Protein 2IVY (pdb70)

Secondary structure (DSSP, 8-state):
-EEEEEEEEE--HHHHHHHHHHHHHTTPEEEETTEEEEEE-HHHHHHHHHHHHHHT-S---STT--EEEEEEEE-HHHHHT-------

CATH classification: 3.30.70.240

B-factor: mean 13.09, std 8.66, range [3.45, 54.32]

Nearest PDB structures (foldseek):
  2i8e-assembly1_A  TM=1.010E+00  e=2.409E-17  Saccharolobus solfataricus P2
  3exc-assembly1_X-2  TM=8.659E-01  e=1.542E-07  Saccharolobus solfataricus
  5zyf-assembly3_F  TM=7.743E-01  e=4.212E-05  Streptococcus pyogenes serotype M1
  4es2-assembly1_A-2  TM=7.104E-01  e=8.419E-05  Halalkalibacterium halodurans C-125
  1gmu-assembly3_C  TM=5.910E-01  e=1.837E-01  Klebsiella aerogenes

Solvent-accessible surface area: 6551 Å² total; per-residue (Å²): 104,125,13,23,48,0,84,2,43,7,50,54,93,97,5,34,78,92,0,13,96,36,0,158,160,64,56,12,90,123,74,99,125,18,23,2,16,6,73,2,68,72,72,99,43,135,63,0,74,53,13,8,128,115,10,25,128,147,164,121,154,90,138,103,42,116,71,101,39,92,50,58,72,29,76,91,76,96,28,166,113,126,150,124,156,57,239,162

Sequence (88 aa):
AMLYLIFYDITDDNLRNRVAEFLKKKGLDRIQYSSVFMGDLNSSRLKDVEAGLKIIGNRKKLQEDERFFILIVPITENQFRERIVIGYS

InterPro domains:
  IPR019199 Virulence-associated protein D / CRISPR associated protein Cas2 [PF09827] (3-82)
  IPR021127 CRISPR-associated endonuclease Cas2 [MF_01471] (3-100)
  IPR021127 CRISPR-associated endonuclease Cas2 [PTHR34405] (1-96)
  IPR021127 CRISPR-associated endonuclease Cas2 [TIGR01573] (3-97)
  IPR021127 CRISPR-associated endonuclease Cas2 [cd09725] (5-87)

Organism: Saccharolobus solfataricus (strain ATCC 35092 / DSM 1617 / JCM 11322 / P2) (NCBI:txid273057)

Radius of gyration: 13.75 Å; Cα contacts (8 Å, |Δi|>4): 107; chains: 1; bounding box: 26×37×34 Å

Foldseek 3Di:
DFKKKKFKDFPDPVLLVQLVVVCVVLVWDDDDSGMTMDDDDPVSVVVNVVSNVVSVPDDDDDPPGDTDMDMDTDHPVVVVVDDDDDDD

Structure (mmCIF, N/CA/C/O backbone):
data_2IVY
#
_entry.id   2IVY
#
_cell.length_a   64.493
_cell.length_b   64.493
_cell.length_c   39.219
_cell.angle_alpha   90.00
_cell.angle_beta   90.00
_cell.angle_gamma   120.00
#
_symmetry.space_group_name_H-M   'P 62'
#
loop_
_entity.id
_entity.type
_entity.pdbx_description
1 polymer 'HYPOTHETICAL PROTEIN SSO1404'
2 water water
#
loop_
_atom_site.group_PDB
_atom_site.id
_atom_site.type_symbol
_atom_site.label_atom_id
_atom_site.label_alt_id
_atom_site.label_comp_id
_atom_site.label_asym_id
_atom_site.label_entity_id
_atom_site.label_seq_id
_atom_site.pdbx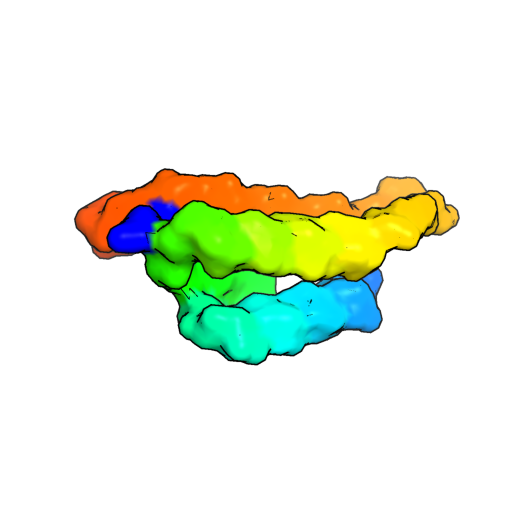_PDB_ins_code
_atom_site.Cartn_x
_atom_site.Cartn_y
_atom_site.Cartn_z
_atom_site.occupancy
_atom_site.B_iso_or_equiv
_atom_site.auth_seq_id
_atom_site.auth_comp_id
_atom_site.auth_asym_id
_atom_site.auth_atom_id
_atom_site.pdbx_PDB_model_num
ATOM 1 N N . ALA A 1 2 ? 40.193 16.462 3.263 1.00 15.13 2 ALA A N 1
ATOM 2 C CA . ALA A 1 2 ? 40.904 16.509 1.947 1.00 14.61 2 ALA A CA 1
ATOM 3 C C . ALA A 1 2 ? 41.390 17.914 1.601 1.00 14.79 2 ALA A C 1
ATOM 4 O O . ALA A 1 2 ? 40.708 18.914 1.863 1.00 15.44 2 ALA A O 1
ATOM 6 N N . MET A 1 3 ? 42.561 17.990 0.984 1.00 14.08 3 MET A N 1
ATOM 7 C CA . MET A 1 3 ? 43.114 19.275 0.671 1.00 13.47 3 MET A CA 1
ATOM 8 C C . MET A 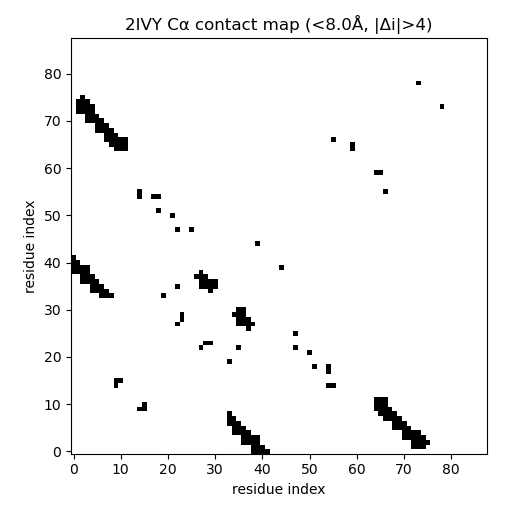1 3 ? 42.520 19.760 -0.644 1.00 10.76 3 MET A C 1
ATOM 9 O O . MET A 1 3 ? 42.156 18.964 -1.506 1.00 10.05 3 MET A O 1
ATOM 14 N N . LEU A 1 4 ? 42.411 21.074 -0.768 1.00 8.90 4 LEU A N 1
ATOM 15 C CA . LEU A 1 4 ? 42.072 21.709 -2.035 1.00 8.70 4 LEU A CA 1
ATOM 16 C C . LEU A 1 4 ? 43.319 21.799 -2.908 1.00 8.36 4 LEU A C 1
ATOM 17 O O . LEU A 1 4 ? 44.408 22.123 -2.430 1.00 8.61 4 LEU A O 1
ATOM 22 N N . TYR A 1 5 ? 43.135 21.515 -4.192 1.00 8.52 5 TYR A N 1
ATOM 23 C CA . TYR A 1 5 ? 44.208 21.648 -5.164 1.00 8.28 5 TYR A CA 1
ATOM 24 C C . TYR A 1 5 ? 43.798 22.553 -6.306 1.00 8.32 5 TYR A C 1
ATOM 25 O O . TYR A 1 5 ? 42.638 22.572 -6.714 1.00 9.06 5 TYR A O 1
ATOM 34 N N . LEU A 1 6 ? 44.793 23.263 -6.831 1.00 7.96 6 LEU A N 1
ATOM 35 C CA . LEU A 1 6 ? 44.686 23.994 -8.085 1.00 7.72 6 LEU A CA 1
ATOM 36 C C . LEU A 1 6 ? 45.469 23.215 -9.130 1.00 7.48 6 LEU A C 1
ATOM 37 O O . LEU A 1 6 ? 46.591 22.749 -8.857 1.00 7.49 6 LEU A O 1
ATOM 42 N N . ILE A 1 7 ? 44.875 23.059 -10.315 1.00 9.50 7 ILE A N 1
ATOM 43 C CA . ILE A 1 7 ? 45.525 22.358 -11.424 1.00 10.02 7 ILE A CA 1
ATOM 44 C C . ILE A 1 7 ? 45.557 23.255 -12.645 1.00 9.03 7 ILE A C 1
ATOM 45 O O . ILE A 1 7 ? 44.506 23.620 -13.155 1.00 11.15 7 ILE A O 1
ATOM 50 N N . PHE A 1 8 ? 46.761 23.615 -13.083 0.50 4.71 8 PHE A N 1
ATOM 51 C CA . PHE A 1 8 ? 46.938 24.460 -14.257 0.50 4.85 8 PHE A CA 1
ATOM 52 C C . PHE A 1 8 ? 47.630 23.617 -15.297 0.50 4.69 8 PHE A C 1
ATOM 53 O O . PHE A 1 8 ? 48.517 22.836 -14.964 0.50 4.30 8 PHE A O 1
ATOM 61 N N . TYR A 1 9 ? 47.289 23.805 -16.565 1.00 8.97 9 TYR A N 1
ATOM 62 C CA . TYR A 1 9 ? 48.063 23.118 -17.584 1.00 9.47 9 TYR A CA 1
ATOM 63 C C . TYR A 1 9 ? 48.268 23.947 -18.834 1.00 9.37 9 TYR A C 1
ATOM 64 O O . TYR A 1 9 ? 47.514 24.895 -19.095 1.00 9.78 9 TYR A O 1
ATOM 73 N N . ASP A 1 10 ? 49.292 23.554 -19.594 1.00 9.93 10 ASP A N 1
ATOM 74 C CA . ASP A 1 10 ? 49.672 24.196 -20.839 1.00 10.03 10 ASP A CA 1
ATOM 75 C C . ASP A 1 10 ? 49.985 23.056 -21.781 1.00 9.07 10 ASP A C 1
ATOM 76 O O . ASP A 1 10 ? 51.050 22.438 -21.682 1.00 9.30 10 ASP A O 1
ATOM 81 N N . ILE A 1 11 ? 49.035 22.749 -22.657 1.00 9.36 11 ILE A N 1
ATOM 82 C CA . ILE A 1 11 ? 49.124 21.577 -23.521 1.00 9.60 11 ILE A CA 1
ATOM 83 C C . ILE A 1 11 ? 48.801 22.022 -24.920 1.00 9.15 11 ILE A C 1
ATOM 84 O O . ILE A 1 11 ? 47.661 22.392 -25.193 1.00 10.07 11 ILE A O 1
ATOM 89 N N . THR A 1 12 ? 49.793 22.013 -25.809 1.00 9.26 12 THR A N 1
ATOM 90 C CA . THR A 1 12 ? 49.562 22.581 -27.132 1.00 9.87 12 THR A CA 1
ATOM 91 C C . THR A 1 12 ? 48.779 21.643 -28.054 1.00 9.65 12 THR A C 1
ATOM 92 O O . THR A 1 12 ? 48.094 22.103 -28.977 1.00 10.51 12 THR A O 1
ATOM 96 N N . ASP A 1 13 ? 48.886 20.336 -27.829 1.00 9.72 13 ASP A N 1
ATOM 97 C CA . ASP A 1 13 ? 48.185 19.379 -28.686 1.00 10.45 13 ASP A CA 1
ATOM 98 C C . ASP A 1 13 ? 46.707 19.363 -28.307 1.00 10.63 13 ASP A C 1
ATOM 99 O O . ASP A 1 13 ? 46.368 19.036 -27.169 1.00 10.61 13 ASP A O 1
ATOM 104 N N . ASP A 1 14 ? 45.832 19.702 -29.256 1.00 11.23 14 ASP A N 1
ATOM 105 C CA . ASP A 1 14 ? 44.388 19.788 -28.983 1.00 11.58 14 ASP A CA 1
ATOM 106 C C . ASP A 1 14 ? 43.809 18.484 -28.452 1.00 11.51 14 ASP A C 1
ATOM 107 O O . ASP A 1 14 ? 42.997 18.503 -27.534 1.00 11.07 14 ASP A O 1
ATOM 112 N N . ASN A 1 15 ? 44.236 17.357 -29.020 1.00 11.48 15 ASN A N 1
ATOM 113 C CA . ASN A 1 15 ? 43.739 16.041 -28.604 1.00 12.22 15 ASN A CA 1
ATOM 114 C C . ASN A 1 15 ? 44.101 15.720 -27.152 1.00 11.67 15 ASN A C 1
ATOM 115 O O . ASN A 1 15 ? 43.234 15.311 -26.359 1.00 10.98 15 ASN A O 1
ATOM 120 N N . LEU A 1 16 ? 45.366 15.942 -26.798 1.00 10.62 16 LEU A N 1
ATOM 121 C CA . LEU A 1 16 ? 45.821 15.649 -25.447 1.00 10.22 16 LEU A CA 1
ATOM 122 C C . LEU A 1 16 ? 45.174 16.602 -24.475 1.00 9.83 16 LEU A C 1
ATOM 123 O O . LEU A 1 16 ? 44.799 16.199 -23.386 1.00 9.31 16 LEU A O 1
ATOM 128 N N . ARG A 1 17 ? 45.030 17.867 -24.873 1.00 9.44 17 ARG A N 1
ATOM 129 C CA . ARG A 1 17 ? 44.410 18.855 -23.975 1.00 9.29 17 ARG A CA 1
ATOM 130 C C . ARG A 1 17 ? 42.970 18.468 -23.679 1.00 9.05 17 ARG A C 1
ATOM 131 O O . ARG A 1 17 ? 42.520 18.529 -22.537 1.00 9.33 17 ARG A O 1
ATOM 139 N N . ASN A 1 18 ? 42.249 18.039 -24.716 1.00 9.11 18 ASN A N 1
ATOM 140 C CA . ASN A 1 18 ? 40.875 17.611 -24.521 1.00 9.61 18 ASN A CA 1
ATOM 141 C C . ASN A 1 18 ? 40.773 16.366 -23.643 1.00 9.12 18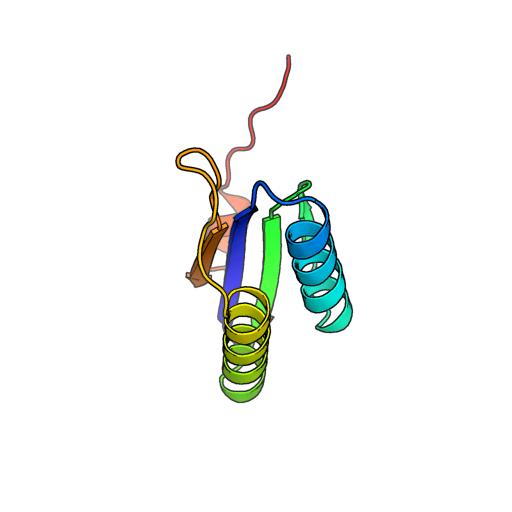 ASN A C 1
ATOM 142 O O . ASN A 1 18 ? 39.861 16.264 -22.813 1.00 9.02 18 ASN A O 1
ATOM 147 N N . ARG A 1 19 ? 41.730 15.450 -23.769 1.00 8.82 19 ARG A N 1
ATOM 148 C CA . ARG A 1 19 ? 41.750 14.280 -22.893 1.00 9.26 19 ARG A CA 1
ATOM 149 C C . ARG A 1 19 ? 41.941 14.677 -21.441 1.00 8.52 19 ARG A C 1
ATOM 150 O O . ARG A 1 19 ? 41.314 14.105 -20.541 1.00 9.17 19 ARG A O 1
ATOM 158 N N . VAL A 1 20 ? 42.827 15.646 -21.199 1.00 7.60 20 VAL A N 1
ATOM 159 C CA . VAL A 1 20 ? 43.040 16.128 -19.845 1.00 7.34 20 VAL A CA 1
ATOM 160 C C . VAL A 1 20 ? 41.768 16.790 -19.307 1.00 7.23 20 VAL A C 1
ATOM 161 O O . VAL A 1 20 ? 41.337 16.464 -18.192 1.00 8.41 20 VAL A O 1
ATOM 165 N N . ALA A 1 21 ? 41.153 17.690 -20.092 1.00 6.21 21 ALA A N 1
ATOM 166 C CA . ALA A 1 21 ? 39.957 18.390 -19.616 1.00 6.96 21 ALA A CA 1
ATOM 167 C C . ALA A 1 21 ? 38.849 17.380 -19.307 1.00 6.96 21 ALA A C 1
ATOM 168 O O . ALA A 1 21 ? 38.168 17.467 -18.282 1.00 8.01 21 ALA A O 1
ATOM 170 N N . GLU A 1 22 ? 38.672 16.404 -20.190 1.00 7.26 22 GLU A N 1
ATOM 171 C CA . GLU A 1 22 ? 37.634 15.397 -19.992 1.00 7.78 22 GLU A CA 1
ATOM 172 C C . GLU A 1 22 ? 37.897 14.568 -18.741 1.00 7.54 22 GLU A C 1
ATOM 173 O O . GLU A 1 22 ? 36.977 14.288 -17.966 1.00 7.60 22 GLU A O 1
ATOM 179 N N . PHE A 1 23 ? 39.157 14.198 -18.530 1.00 7.51 23 PHE A N 1
ATOM 180 C CA . PHE A 1 23 ? 39.537 13.403 -17.376 1.00 7.98 23 PHE A CA 1
ATOM 181 C C . PHE A 1 23 ? 39.275 14.159 -16.087 1.00 8.09 23 PHE A C 1
ATOM 182 O O . PHE A 1 23 ? 38.669 13.618 -15.152 1.00 7.72 23 PHE A O 1
ATOM 190 N N . LEU A 1 24 ? 39.709 15.411 -16.029 1.00 7.66 24 LEU A N 1
ATOM 191 C CA . LEU A 1 24 ? 39.527 16.175 -14.805 1.00 7.17 24 LEU A CA 1
ATOM 192 C C . LEU A 1 24 ? 38.049 16.433 -14.528 1.00 6.42 24 LEU A C 1
ATOM 193 O O . LEU A 1 24 ? 37.630 16.407 -13.379 1.00 6.94 24 LEU A O 1
ATOM 198 N N . LYS A 1 25 ? 37.254 16.678 -15.569 1.00 5.58 25 LYS A N 1
ATOM 199 C CA . LYS A 1 25 ? 35.813 16.797 -15.381 1.00 6.61 25 LYS A CA 1
ATOM 200 C C . LYS A 1 25 ? 35.232 15.506 -14.807 1.00 6.73 25 LYS A C 1
ATOM 201 O O . LYS A 1 25 ? 34.426 15.546 -13.887 1.00 7.22 25 LYS A O 1
ATOM 207 N N . LYS A 1 26 ? 35.639 14.365 -15.353 1.00 5.65 26 LYS A N 1
ATOM 208 C CA . LYS A 1 26 ? 35.114 13.074 -14.880 1.00 5.98 26 LYS A CA 1
ATOM 209 C C . LYS A 1 26 ? 35.460 12.818 -13.418 1.00 6.20 26 LYS A C 1
ATOM 210 O O . LYS A 1 26 ? 34.692 12.167 -12.700 1.00 5.63 26 LYS A O 1
ATOM 216 N N . LYS A 1 27 ? 36.611 13.342 -12.987 1.00 6.76 27 LYS A N 1
ATOM 217 C CA . LYS A 1 27 ? 37.058 13.243 -11.589 1.00 8.71 27 LYS A CA 1
ATOM 218 C C . LYS A 1 27 ? 36.305 14.185 -10.660 1.00 8.31 27 LYS A C 1
ATOM 219 O O . LYS A 1 27 ? 36.465 14.119 -9.432 1.00 10.33 27 LYS A O 1
ATOM 225 N N . GLY A 1 28 ? 35.480 15.045 -11.235 1.00 8.89 28 GLY A N 1
ATOM 226 C CA . GLY A 1 28 ? 34.627 15.919 -10.445 1.00 7.82 28 GLY A CA 1
ATOM 227 C C . GLY A 1 28 ? 35.263 17.243 -10.075 1.00 8.11 28 GLY A C 1
ATOM 228 O O . GLY A 1 28 ? 34.718 17.970 -9.258 1.00 8.55 28 GLY A O 1
ATOM 229 N N . LEU A 1 29 ? 36.394 17.578 -10.691 1.00 7.19 29 LEU A N 1
ATOM 230 C CA . LEU A 1 29 ? 37.031 18.860 -10.408 1.00 7.10 29 LEU A CA 1
ATOM 231 C C . LEU A 1 29 ? 36.252 19.985 -11.063 1.00 6.85 29 LEU A C 1
ATOM 232 O O . LEU A 1 29 ? 35.595 19.786 -12.085 1.00 9.42 29 LEU A O 1
ATOM 237 N N . ASP A 1 30 ? 36.301 21.159 -10.444 1.00 6.30 30 ASP A N 1
ATOM 238 C CA . ASP A 1 30 ? 35.618 22.348 -10.945 1.00 6.29 30 ASP A CA 1
ATOM 239 C C . ASP A 1 30 ? 36.513 23.058 -11.938 1.00 5.78 30 ASP A C 1
ATOM 240 O O . ASP A 1 30 ? 37.666 23.316 -11.666 1.00 5.12 30 ASP A O 1
ATOM 245 N N . ARG A 1 31 ? 35.969 23.359 -13.101 1.00 6.57 31 ARG A N 1
ATOM 246 C CA . ARG A 1 31 ? 36.730 24.052 -14.123 1.00 6.60 31 ARG A CA 1
ATOM 247 C C . ARG A 1 31 ? 36.603 25.545 -13.906 1.00 6.88 31 ARG A C 1
ATOM 248 O O . ARG A 1 31 ? 35.480 26.081 -13.819 1.00 8.09 31 ARG A O 1
ATOM 256 N N . ILE A 1 32 ? 37.744 2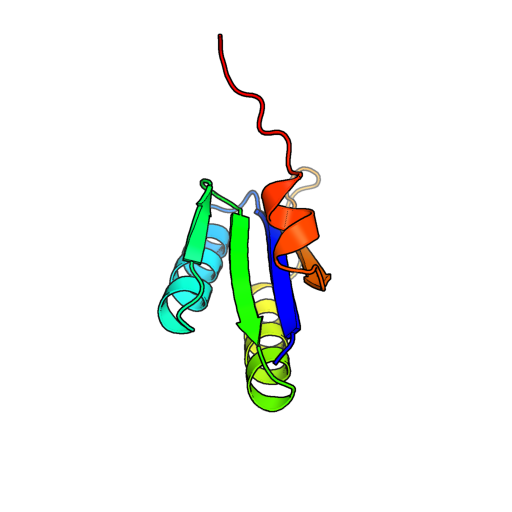6.225 -13.817 1.00 5.59 32 ILE A N 1
ATOM 257 C CA . ILE A 1 32 ? 37.664 27.673 -13.593 1.00 6.53 32 ILE A CA 1
ATOM 258 C C . ILE A 1 32 ? 38.207 28.515 -14.723 1.00 5.52 32 ILE A C 1
ATOM 259 O O . ILE A 1 32 ? 38.010 29.718 -14.735 1.00 5.60 32 ILE A O 1
ATOM 264 N N . GLN A 1 33 ? 38.822 27.865 -15.702 1.00 5.37 33 GLN A N 1
ATOM 265 C CA . GLN A 1 33 ? 39.264 28.544 -16.919 1.00 5.73 33 GLN A CA 1
ATOM 266 C C . GLN A 1 33 ? 39.475 27.465 -17.967 1.00 5.58 33 GLN A C 1
ATOM 267 O O . GLN A 1 33 ? 39.447 26.279 -17.648 1.00 6.94 33 GLN A O 1
ATOM 273 N N . TYR A 1 34 ? 39.717 27.859 -19.215 1.00 6.22 34 TYR A N 1
ATOM 274 C CA . TYR A 1 34 ? 39.978 26.897 -20.269 1.00 6.76 34 TYR A CA 1
ATOM 275 C C . TYR A 1 34 ? 40.975 25.814 -19.856 1.00 6.75 34 TYR A C 1
ATOM 276 O O . TYR A 1 34 ? 40.776 24.649 -20.186 1.00 7.24 34 TYR A O 1
ATOM 285 N N . SER A 1 35 ? 42.035 26.196 -19.137 1.00 6.63 35 SER A N 1
ATOM 286 C CA A SER A 1 35 ? 43.070 25.234 -18.746 0.50 7.25 35 SER A CA 1
ATOM 287 C CA B SER A 1 35 ? 43.048 25.203 -18.747 0.50 6.12 35 SER A CA 1
ATOM 288 C C . SER A 1 35 ? 43.386 25.254 -17.250 1.00 5.79 35 SER A C 1
ATOM 289 O O . SER A 1 35 ? 44.532 25.037 -16.856 1.00 5.34 35 SER A O 1
ATOM 294 N N . VAL A 1 36 ? 42.368 25.515 -16.422 1.00 5.39 36 VAL A N 1
ATOM 295 C CA . VAL A 1 36 ? 42.552 25.513 -14.971 1.00 4.99 36 VAL A CA 1
ATOM 296 C C . VAL A 1 36 ? 41.367 24.853 -14.292 1.00 4.94 36 VAL A C 1
ATOM 297 O O . VAL A 1 36 ? 40.213 25.177 -14.601 1.00 4.98 36 VAL A O 1
ATOM 301 N N . PHE A 1 37 ? 41.671 23.956 -13.351 1.00 4.61 37 PHE A N 1
ATOM 302 C CA . PHE A 1 37 ? 40.674 23.254 -12.549 1.00 5.77 37 PHE A CA 1
ATOM 303 C C . PHE A 1 37 ? 41.029 23.392 -11.089 1.00 5.74 37 PHE A C 1
ATOM 304 O O . PHE A 1 37 ? 42.169 23.720 -10.746 1.00 6.11 37 PHE A O 1
ATOM 312 N N . MET A 1 38 ? 40.053 23.123 -10.226 1.00 6.60 38 MET A N 1
ATOM 313 C CA . MET A 1 38 ? 40.331 23.090 -8.801 1.00 7.84 38 MET A CA 1
ATOM 314 C C . MET A 1 38 ? 39.394 22.108 -8.146 1.00 6.62 38 MET A C 1
ATOM 315 O O . MET A 1 38 ? 38.294 21.852 -8.642 1.00 6.96 38 MET A O 1
ATOM 320 N N . GLY A 1 39 ? 39.831 21.562 -7.025 1.00 6.04 39 GLY A N 1
ATOM 321 C CA . GLY A 1 39 ? 38.915 20.749 -6.230 1.00 6.44 39 GLY A CA 1
ATOM 322 C C . GLY A 1 39 ? 39.622 20.026 -5.123 1.00 5.82 39 GLY A C 1
ATOM 323 O O . GLY A 1 39 ? 40.849 20.032 -5.027 1.00 6.15 39 GLY A O 1
ATOM 324 N N . ASP A 1 40 ? 38.833 19.400 -4.272 1.00 6.38 40 ASP A N 1
ATOM 325 C CA . ASP A 1 40 ? 39.367 18.666 -3.132 1.00 6.99 40 ASP A CA 1
ATOM 326 C C . ASP A 1 40 ? 39.784 17.278 -3.599 1.00 7.25 40 ASP A C 1
ATOM 327 O O . ASP A 1 40 ? 39.053 16.621 -4.354 1.00 8.64 40 ASP A O 1
ATOM 332 N N . LEU A 1 41 ? 40.938 16.820 -3.119 1.00 6.19 41 LEU A N 1
ATOM 333 C CA . LEU A 1 41 ? 41.419 15.472 -3.410 1.00 6.15 41 LEU A CA 1
ATOM 334 C C . LEU A 1 41 ? 42.083 14.933 -2.165 1.00 6.16 41 LEU A C 1
ATOM 335 O O . LEU A 1 41 ? 42.980 15.572 -1.600 1.00 7.63 41 LEU A O 1
ATOM 340 N N . ASN A 1 42 ? 41.645 13.760 -1.727 1.00 5.69 42 ASN A N 1
ATOM 341 C CA . ASN A 1 42 ? 42.380 13.025 -0.727 1.00 6.15 42 ASN A CA 1
ATOM 342 C C . ASN A 1 42 ? 43.536 12.242 -1.359 1.00 6.94 42 ASN A C 1
ATOM 343 O O . ASN A 1 42 ? 43.817 12.381 -2.543 1.00 7.52 42 ASN A O 1
ATOM 348 N N . SER A 1 43 ? 44.211 11.416 -0.569 1.00 7.79 43 SER A N 1
ATOM 349 C CA . SER A 1 43 ? 45.380 10.707 -1.074 1.00 8.13 43 SER A CA 1
ATOM 350 C C . SER A 1 43 ? 45.036 9.786 -2.240 1.00 7.34 43 SER A C 1
ATOM 351 O O . SER A 1 43 ? 45.714 9.817 -3.264 1.00 7.64 43 SER A O 1
ATOM 354 N N . SER A 1 44 ? 43.962 9.014 -2.105 1.00 7.00 44 SER A N 1
ATOM 355 C CA . SER A 1 44 ? 43.571 8.036 -3.120 1.00 7.13 44 SER A CA 1
ATOM 356 C C . SER A 1 44 ? 43.199 8.744 -4.416 1.00 6.32 44 SER A C 1
ATOM 357 O O . SER A 1 44 ? 43.622 8.352 -5.527 1.00 6.82 44 SER A O 1
ATOM 360 N N . ARG A 1 45 ? 42.416 9.810 -4.290 1.00 5.86 45 ARG A N 1
ATOM 361 C CA . ARG A 1 45 ? 41.945 10.496 -5.482 1.00 5.41 45 ARG A CA 1
ATOM 362 C C . ARG A 1 45 ? 43.063 11.295 -6.134 1.00 5.73 45 ARG A C 1
ATOM 363 O O . ARG A 1 45 ? 43.161 11.330 -7.353 1.00 5.68 45 ARG A O 1
ATOM 371 N N . LEU A 1 46 ? 43.941 11.899 -5.336 1.00 5.03 46 LEU A N 1
ATOM 372 C CA . LEU A 1 46 ? 45.113 12.579 -5.911 1.00 5.16 46 LEU A CA 1
ATOM 373 C C . LEU A 1 46 ? 45.996 11.611 -6.709 1.00 4.99 46 LEU A C 1
ATOM 374 O O . LEU A 1 46 ? 46.441 11.926 -7.825 1.00 4.61 46 LEU A O 1
ATOM 379 N N . LYS A 1 47 ? 46.221 10.419 -6.153 1.00 6.05 47 LYS A N 1
ATOM 380 C CA . LYS A 1 47 ? 47.027 9.422 -6.834 1.00 7.59 47 LYS A CA 1
ATOM 381 C C . LYS A 1 47 ? 46.404 9.028 -8.166 1.00 7.86 47 LYS A C 1
ATOM 382 O O . LYS A 1 47 ? 47.113 8.853 -9.160 1.00 8.05 47 LYS A O 1
ATOM 388 N N . ASP A 1 48 ? 45.082 8.864 -8.186 1.00 7.75 48 ASP A N 1
ATOM 389 C CA . ASP A 1 48 ? 44.397 8.498 -9.413 1.00 8.92 48 ASP A CA 1
ATOM 390 C C . ASP A 1 48 ? 44.513 9.612 -10.459 1.00 8.43 48 ASP A C 1
ATOM 391 O O . ASP A 1 48 ? 44.745 9.348 -11.635 1.00 9.56 48 ASP A O 1
ATOM 396 N N . VAL A 1 49 ? 44.350 10.859 -10.030 1.00 8.28 49 VAL A N 1
ATOM 397 C CA . VAL A 1 49 ? 44.471 11.992 -10.931 1.00 8.90 49 VAL A CA 1
ATOM 398 C C . VAL A 1 49 ? 45.880 12.044 -11.509 1.00 9.44 49 VAL A C 1
ATOM 399 O O . VAL A 1 49 ? 46.046 12.161 -12.718 1.00 10.14 49 VAL A O 1
ATOM 403 N N . GLU A 1 50 ? 46.887 11.935 -10.647 1.00 9.25 50 GLU A N 1
ATOM 404 C CA . GLU A 1 50 ? 48.265 12.005 -11.088 1.00 8.96 50 GLU A CA 1
ATOM 405 C C . GLU A 1 50 ? 48.572 10.875 -12.070 1.00 8.84 50 GLU A C 1
ATOM 406 O O . GLU A 1 50 ? 49.171 11.112 -13.134 1.00 8.91 50 GLU A O 1
ATOM 412 N N . ALA A 1 51 ? 48.150 9.654 -11.739 1.00 8.31 51 ALA A N 1
ATOM 413 C CA . ALA A 1 51 ? 48.420 8.523 -12.633 1.00 8.46 51 ALA A CA 1
ATOM 414 C C . ALA A 1 51 ? 47.770 8.701 -14.001 1.00 9.26 51 ALA A C 1
ATOM 415 O O . ALA A 1 51 ? 48.383 8.374 -15.023 1.00 9.75 51 ALA A O 1
ATOM 417 N N . GLY A 1 52 ? 46.533 9.191 -14.018 1.00 9.32 52 GLY A N 1
ATOM 418 C CA . GLY A 1 52 ? 45.811 9.390 -15.277 1.00 9.65 52 GLY A CA 1
ATOM 419 C C . GLY A 1 52 ? 46.469 10.454 -16.136 1.00 9.66 52 GLY A C 1
ATOM 420 O O . GLY A 1 52 ? 46.601 10.301 -17.354 1.00 9.80 52 GLY A O 1
ATOM 421 N N 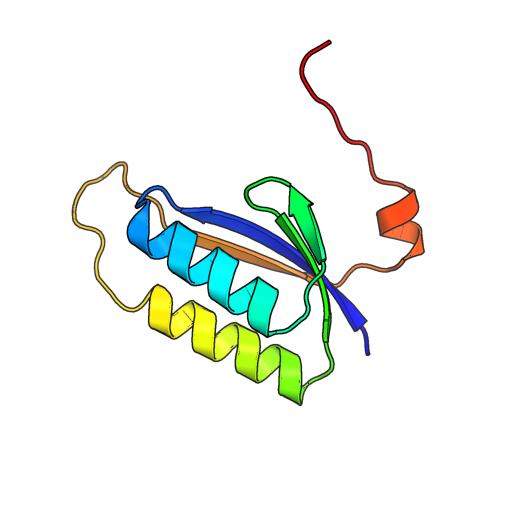. LEU A 1 53 ? 46.873 11.551 -15.504 1.00 9.55 53 LEU A N 1
ATOM 422 C CA . LEU A 1 53 ? 47.516 12.629 -16.251 1.00 9.82 53 LEU A CA 1
ATOM 423 C C . LEU A 1 53 ? 48.859 12.170 -16.809 1.00 9.72 53 LEU A C 1
ATOM 424 O O . LEU A 1 53 ? 49.216 12.516 -17.941 1.00 9.90 53 LEU A O 1
ATOM 429 N N . LYS A 1 54 ? 49.610 11.394 -16.031 1.00 9.38 54 LYS A N 1
ATOM 430 C CA . LYS A 1 54 ? 50.878 10.872 -16.538 1.00 9.70 54 LYS A CA 1
ATOM 431 C C . LYS A 1 54 ? 50.667 9.968 -17.748 1.00 9.50 54 LYS A C 1
ATOM 432 O O . LYS A 1 54 ? 51.458 10.017 -18.698 1.00 10.28 54 LYS A O 1
ATOM 438 N N . ILE A 1 55 ? 49.607 9.159 -17.739 1.00 9.33 55 ILE A N 1
ATOM 439 C CA . ILE A 1 55 ? 49.306 8.293 -18.888 1.00 9.61 55 ILE A CA 1
ATOM 440 C C . ILE A 1 55 ? 49.024 9.126 -20.125 1.00 9.10 55 ILE A C 1
ATOM 441 O O . ILE A 1 55 ? 49.521 8.831 -21.208 1.00 9.87 55 ILE A O 1
ATOM 446 N N . ILE A 1 56 ? 48.244 10.184 -19.964 1.00 9.46 56 ILE A N 1
ATOM 447 C CA . ILE A 1 56 ? 47.957 11.059 -21.100 1.00 9.40 56 ILE A CA 1
ATOM 448 C C . ILE A 1 56 ? 49.242 11.661 -21.668 1.00 9.94 56 ILE A C 1
ATOM 449 O O . ILE A 1 56 ? 49.382 11.789 -22.885 1.00 10.61 56 ILE A O 1
ATOM 454 N N . GLY A 1 57 ? 50.187 12.005 -20.794 1.00 9.63 57 GLY A N 1
ATOM 455 C CA . GLY A 1 57 ? 51.474 12.532 -21.240 1.00 10.46 57 GLY A CA 1
ATOM 456 C C . GLY A 1 57 ? 52.537 11.496 -21.571 1.00 11.08 57 GLY A C 1
ATOM 457 O O . GLY A 1 57 ? 53.703 11.860 -21.784 1.00 11.34 57 GLY A O 1
ATOM 458 N N . ASN A 1 58 ? 52.160 10.218 -21.638 1.00 11.89 58 ASN A N 1
ATOM 459 C CA . ASN A 1 58 ? 53.171 9.158 -21.817 1.00 13.27 58 ASN A CA 1
ATOM 460 C C . ASN A 1 58 ? 53.487 8.969 -23.291 1.00 14.52 58 ASN A C 1
ATOM 461 O O . ASN A 1 58 ? 53.144 7.958 -23.916 1.00 15.03 58 ASN A O 1
ATOM 466 N N . ARG A 1 59 ? 54.136 9.986 -23.836 1.00 15.70 59 ARG A N 1
ATOM 467 C CA . ARG A 1 59 ? 54.590 9.970 -25.212 1.00 17.81 59 ARG A CA 1
ATOM 468 C C . ARG A 1 59 ? 55.759 10.923 -25.369 1.00 18.53 59 ARG A C 1
ATOM 469 O O . ARG A 1 59 ? 56.133 11.630 -24.425 1.00 17.99 59 ARG A O 1
ATOM 477 N N . LYS A 1 60 ? 56.338 10.931 -26.562 1.00 19.92 60 LYS A N 1
ATOM 478 C CA . LYS A 1 60 ? 57.451 11.815 -26.834 1.00 21.72 60 LYS A CA 1
ATOM 479 C C . LYS A 1 60 ? 56.996 12.998 -27.671 1.00 21.85 60 LYS A C 1
ATOM 480 O O . LYS A 1 60 ? 56.214 12.849 -28.619 1.00 22.32 60 LYS A O 1
ATOM 486 N N . LYS A 1 61 ? 57.484 14.170 -27.284 1.00 21.79 61 LYS A N 1
ATOM 487 C CA . LYS A 1 61 ? 57.299 15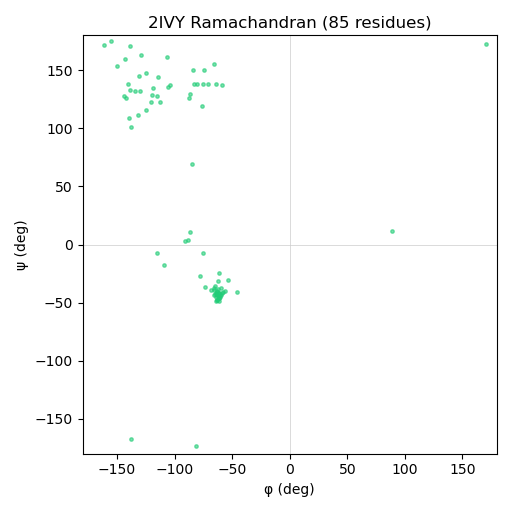.404 -28.017 1.00 21.68 61 LYS A CA 1
ATOM 488 C C . LYS A 1 61 ? 57.867 15.247 -29.433 1.00 21.33 61 LYS A C 1
ATOM 489 O O . LYS A 1 61 ? 58.953 14.685 -29.602 1.00 21.03 61 LYS A O 1
ATOM 495 N N . LEU A 1 62 ? 57.139 15.738 -30.436 1.00 20.90 62 LEU A N 1
ATOM 496 C CA . LEU A 1 62 ? 57.546 15.605 -31.845 1.00 20.35 62 LEU A CA 1
ATOM 497 C C . LEU A 1 62 ? 58.004 16.900 -32.547 1.00 19.11 62 LEU A C 1
ATOM 498 O O . LEU A 1 62 ? 58.672 16.844 -33.588 1.00 19.32 62 LEU A O 1
ATOM 503 N N . GLN A 1 63 ? 57.657 18.049 -31.976 1.00 17.62 63 GLN A N 1
ATOM 504 C CA . GLN A 1 63 ? 58.093 19.331 -32.523 1.00 15.50 63 GLN A CA 1
ATOM 505 C C . GLN A 1 63 ? 58.466 20.319 -31.422 1.00 14.39 63 GLN A C 1
ATOM 506 O O . GLN A 1 63 ? 57.777 20.415 -30.406 1.00 13.50 63 GLN A O 1
ATOM 509 N N . GLU A 1 64 ? 59.557 21.051 -31.627 1.00 10.88 64 GLU A N 1
ATOM 510 C CA . GLU A 1 64 ? 60.201 21.792 -30.521 1.00 9.45 64 GLU A CA 1
ATOM 511 C C . GLU A 1 64 ? 59.274 22.722 -29.753 1.00 9.27 64 GLU A C 1
ATOM 512 O O . GLU A 1 64 ? 59.455 22.910 -28.560 1.00 9.24 64 GLU A O 1
ATOM 518 N N . ASP A 1 65 ? 58.266 23.267 -30.428 1.00 10.21 65 ASP A N 1
ATOM 519 C CA . ASP A 1 65 ? 57.353 24.218 -29.782 1.00 11.02 65 ASP A CA 1
ATOM 520 C C . ASP A 1 65 ? 56.133 23.582 -29.138 1.00 11.42 65 ASP A C 1
ATOM 521 O O . ASP A 1 65 ? 55.271 24.291 -28.625 1.00 13.49 65 ASP A O 1
ATOM 526 N N . GLU A 1 66 ? 56.053 22.260 -29.173 1.00 10.42 66 GLU A N 1
ATOM 527 C CA . GLU A 1 66 ? 54.963 21.520 -28.511 1.00 10.79 66 GLU A CA 1
ATOM 528 C C . GLU A 1 66 ? 55.244 21.520 -27.019 1.00 10.47 66 GLU A C 1
ATOM 529 O O . GLU A 1 66 ? 56.392 21.349 -26.593 1.00 12.36 66 GLU A O 1
ATOM 535 N N . ARG A 1 67 ? 54.206 21.725 -26.218 1.00 9.54 67 ARG A N 1
ATOM 536 C CA . ARG A 1 67 ? 54.381 21.687 -24.774 1.00 9.49 67 ARG A CA 1
ATOM 537 C C . ARG A 1 67 ? 53.327 20.813 -24.157 1.00 7.91 67 ARG A C 1
ATOM 538 O O . ARG A 1 67 ? 52.192 20.761 -24.639 1.00 8.65 67 ARG A O 1
ATOM 546 N N . PHE A 1 68 ? 53.720 20.114 -23.102 1.00 8.38 68 PHE A N 1
ATOM 547 C CA . PHE A 1 68 ? 52.764 19.384 -22.277 1.00 7.85 68 PHE A CA 1
ATOM 548 C C . PHE A 1 68 ? 53.217 19.590 -20.842 1.00 8.38 68 PHE A C 1
ATOM 549 O O . PHE A 1 68 ? 54.241 19.041 -20.425 1.00 9.66 68 PHE A O 1
ATOM 557 N N . PHE A 1 69 ? 52.457 20.382 -20.090 1.00 7.53 69 PHE A N 1
ATOM 558 C CA . PHE A 1 69 ? 52.852 20.748 -18.730 1.00 7.65 69 PHE A CA 1
ATOM 559 C C . PHE A 1 69 ? 51.613 20.833 -17.872 1.00 7.39 69 PHE A C 1
ATOM 560 O O . PHE A 1 69 ? 50.638 21.494 -18.247 1.00 7.78 69 PHE A O 1
ATOM 568 N N . ILE A 1 70 ? 51.644 20.134 -16.742 1.00 6.88 70 ILE A N 1
ATOM 569 C CA . ILE A 1 70 ? 50.561 20.215 -15.763 1.00 7.43 70 ILE A CA 1
ATOM 570 C C . ILE A 1 70 ? 51.185 20.478 -14.402 1.00 7.01 70 ILE A C 1
ATOM 571 O O . ILE A 1 70 ? 52.163 19.810 -14.023 1.00 7.98 70 ILE A O 1
ATOM 576 N N . LEU A 1 71 ? 50.645 21.455 -13.680 1.00 7.09 71 LEU A N 1
ATOM 577 C CA . LEU A 1 71 ? 51.118 21.782 -12.332 1.00 7.57 71 LEU A CA 1
ATOM 578 C C . LEU A 1 71 ? 49.938 21.605 -11.373 1.00 7.13 71 LEU A C 1
ATOM 579 O O . LEU A 1 71 ? 48.877 22.214 -11.567 1.00 7.87 71 LEU A O 1
ATOM 584 N N . ILE A 1 72 ? 50.120 20.755 -10.363 1.00 6.99 72 ILE A N 1
ATOM 585 C CA . ILE A 1 72 ? 49.114 20.533 -9.322 1.00 7.94 72 ILE A CA 1
ATOM 586 C C . ILE A 1 72 ? 49.686 21.087 -8.011 1.00 7.94 72 ILE A C 1
ATOM 587 O O . ILE A 1 72 ? 50.773 20.676 -7.601 1.00 7.98 72 ILE A O 1
ATOM 592 N N . VAL A 1 73 ? 48.985 22.024 -7.375 1.00 8.28 73 VAL A N 1
ATOM 593 C CA . VAL A 1 73 ? 49.485 22.648 -6.135 1.00 8.49 73 VAL A CA 1
ATOM 594 C C . VAL A 1 73 ? 48.390 22.715 -5.082 1.00 8.22 73 VAL A C 1
ATOM 595 O O . VAL A 1 73 ? 47.276 23.104 -5.380 1.00 8.06 73 VAL A O 1
ATOM 599 N N . PRO A 1 74 ? 48.702 22.303 -3.845 1.00 7.58 74 PRO A N 1
ATOM 600 C CA . PRO A 1 74 ? 47.707 22.457 -2.792 1.00 8.57 74 PRO A CA 1
ATOM 601 C C . PRO A 1 74 ? 47.529 23.919 -2.429 1.00 8.08 74 PRO A C 1
ATOM 602 O O . PRO A 1 74 ? 48.508 24.662 -2.351 1.00 8.38 74 PRO A O 1
ATOM 606 N N . ILE A 1 75 ? 46.281 24.323 -2.225 1.00 8.08 75 ILE A N 1
ATOM 607 C CA . ILE A 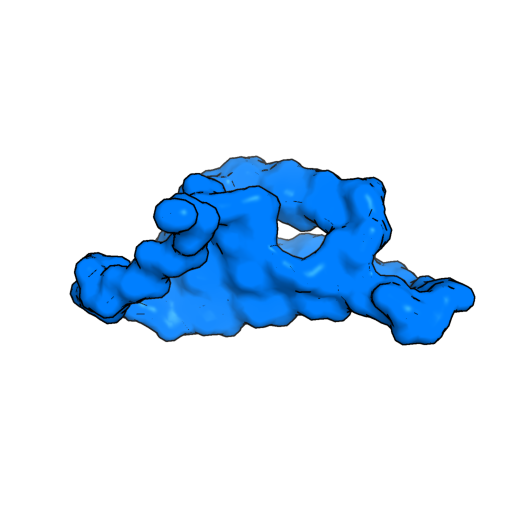1 75 ? 45.980 25.681 -1.777 1.00 8.91 75 ILE A CA 1
ATOM 608 C C . ILE A 1 75 ? 44.873 25.591 -0.730 1.00 9.72 75 ILE A C 1
ATOM 609 O O . ILE A 1 75 ? 44.300 24.523 -0.516 1.00 12.18 75 ILE A O 1
ATOM 614 N N . THR A 1 76 ? 44.579 26.692 -0.063 1.00 10.15 76 THR A N 1
ATOM 615 C CA . THR A 1 76 ? 43.432 26.710 0.846 1.00 10.13 76 THR A CA 1
ATOM 616 C C . THR A 1 76 ? 42.295 27.513 0.234 1.00 10.16 76 THR A C 1
ATOM 617 O O . THR A 1 76 ? 42.510 28.319 -0.682 1.00 10.06 76 THR A O 1
ATOM 621 N N . GLU A 1 77 ? 41.085 27.304 0.741 1.00 10.13 77 GLU A N 1
ATOM 622 C CA . GLU A 1 77 ? 39.953 28.095 0.294 1.00 9.79 77 GLU A CA 1
ATOM 623 C C . GLU A 1 77 ? 40.208 29.587 0.488 1.00 10.16 77 GLU A C 1
ATOM 624 O O . GLU A 1 77 ? 39.825 30.384 -0.355 1.00 10.55 77 GLU A O 1
ATOM 630 N N . ASN A 1 78 ? 40.828 29.983 1.603 1.00 10.53 78 ASN A N 1
ATOM 631 C CA . ASN A 1 78 ? 41.118 31.407 1.762 1.00 11.49 78 ASN A CA 1
ATOM 632 C C . ASN A 1 78 ? 42.082 31.932 0.716 1.00 11.36 78 ASN A C 1
ATOM 633 O O . ASN A 1 78 ? 41.874 33.024 0.167 1.00 11.88 78 ASN A O 1
ATOM 638 N N . GLN A 1 79 ? 43.141 31.176 0.436 1.00 10.58 79 GLN A N 1
ATOM 639 C CA . GLN A 1 79 ? 44.056 31.619 -0.606 1.00 10.74 79 GLN A CA 1
ATOM 640 C C . GLN A 1 79 ? 43.333 31.776 -1.926 1.00 10.98 79 GLN A C 1
ATOM 641 O O . GLN A 1 79 ? 43.565 32.745 -2.651 1.00 11.28 79 GLN A O 1
ATOM 647 N N . PHE A 1 80 ? 42.446 30.838 -2.247 1.00 11.12 80 PHE A N 1
ATOM 648 C CA . PHE A 1 80 ? 41.707 30.976 -3.492 1.00 11.33 80 PHE A CA 1
ATOM 649 C C . PHE A 1 80 ? 40.823 32.225 -3.471 1.00 10.84 80 PHE A C 1
ATOM 650 O O . PHE A 1 80 ? 40.721 32.925 -4.480 1.00 10.72 80 PHE A O 1
ATOM 658 N N . ARG A 1 81 ? 40.187 32.523 -2.336 1.00 10.78 81 ARG A N 1
ATOM 659 C CA . ARG A 1 81 ? 39.382 33.738 -2.246 1.00 10.32 81 ARG A CA 1
ATOM 660 C C . ARG A 1 81 ? 40.203 35.011 -2.457 1.00 9.86 81 ARG A C 1
ATOM 661 O O . ARG A 1 81 ? 39.651 36.039 -2.842 1.00 10.66 81 ARG A O 1
ATOM 669 N N . GLU A 1 82 ? 41.507 34.924 -2.189 1.00 8.23 82 GLU A N 1
ATOM 670 C CA . GLU A 1 82 ? 42.444 36.044 -2.339 1.00 9.21 82 GLU A CA 1
ATOM 671 C C . GLU A 1 82 ? 43.046 36.142 -3.738 1.00 8.52 82 GLU A C 1
ATOM 672 O O . GLU A 1 82 ? 43.895 36.995 -3.990 1.00 8.76 82 GLU A O 1
ATOM 678 N N . ARG A 1 83 ? 42.606 35.284 -4.648 1.00 8.33 83 ARG A N 1
ATOM 679 C CA . ARG A 1 83 ? 43.165 35.272 -5.993 1.00 8.63 83 ARG A CA 1
ATOM 680 C C . ARG A 1 83 ? 42.839 36.561 -6.732 1.00 9.04 83 ARG A C 1
ATOM 681 O O . ARG A 1 83 ? 41.869 37.245 -6.424 1.00 10.07 83 ARG A O 1
ATOM 689 N N . ILE A 1 84 ? 43.675 36.876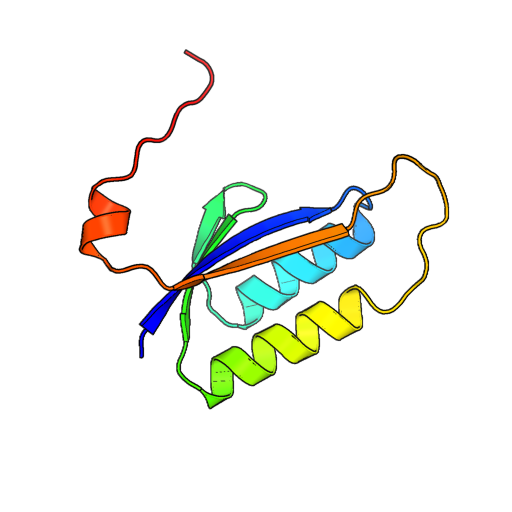 -7.711 1.00 8.04 84 ILE A N 1
ATOM 690 C CA . ILE A 1 84 ? 43.411 37.977 -8.616 1.00 8.24 84 ILE A CA 1
ATOM 691 C C . ILE A 1 84 ? 43.340 37.366 -10.010 1.00 8.08 84 ILE A C 1
ATOM 692 O O . ILE A 1 84 ? 44.240 36.641 -10.412 1.00 8.31 84 ILE A O 1
ATOM 697 N N . VAL A 1 85 ? 42.269 37.670 -10.730 1.00 8.86 85 VAL A N 1
ATOM 698 C CA . VAL A 1 85 ? 42.103 37.218 -12.100 1.00 8.96 85 VAL A CA 1
ATOM 699 C C . VAL A 1 85 ? 42.092 38.446 -13.001 1.00 9.21 85 VAL A C 1
ATOM 700 O O . VAL A 1 85 ? 41.358 39.413 -12.751 1.00 9.20 85 VAL A O 1
ATOM 704 N N . ILE A 1 86 ? 42.949 38.402 -14.017 1.00 8.35 86 ILE A N 1
ATOM 705 C CA . ILE A 1 86 ? 43.060 39.475 -15.005 1.00 8.47 86 ILE A CA 1
ATOM 706 C C . ILE A 1 86 ? 42.732 38.944 -16.384 1.00 8.45 86 ILE A C 1
ATOM 707 O O . ILE A 1 86 ? 43.176 37.865 -16.765 1.00 8.59 86 ILE A O 1
ATOM 712 N N . GLY A 1 87 ? 41.925 39.710 -17.101 1.00 8.39 87 GLY A N 1
ATOM 713 C CA . GLY A 1 87 ? 41.505 39.337 -18.440 1.00 7.93 87 GLY A CA 1
ATOM 714 C C . GLY A 1 87 ? 41.560 40.563 -19.323 1.00 8.60 87 GLY A C 1
ATOM 715 O O . GLY A 1 87 ? 42.135 41.594 -18.932 1.00 9.82 87 GLY A O 1
ATOM 716 N N . TYR A 1 88 ? 40.971 40.459 -20.511 1.00 8.83 88 TYR A N 1
ATOM 717 C CA . TYR A 1 88 ? 40.837 41.607 -21.398 1.00 9.95 88 TYR A CA 1
ATOM 718 C C . TYR A 1 88 ? 39.935 42.634 -20.709 1.00 10.46 88 TYR A C 1
ATOM 719 O O . TYR A 1 88 ? 38.929 42.266 -20.086 1.00 10.45 88 TYR A O 1
ATOM 728 N N . SER A 1 89 ? 40.304 43.912 -20.805 1.00 11.55 89 SER A N 1
ATOM 729 C CA . SER A 1 89 ? 39.540 45.001 -20.174 1.00 13.52 89 SER A CA 1
ATOM 730 C C . SER A 1 89 ? 39.639 46.317 -20.941 1.00 13.99 89 SER A C 1
ATOM 731 O O . SER A 1 89 ? 40.125 46.369 -22.070 1.00 14.49 89 SER A O 1
#